Protein AF-A0AAD9Z7G9-F1 (afdb_monomer_lite)

Structure (mmCIF, N/CA/C/O backbone):
data_AF-A0AAD9Z7G9-F1
#
_entry.id   AF-A0AAD9Z7G9-F1
#
loop_
_atom_site.group_PDB
_atom_site.id
_atom_site.type_symbol
_atom_site.label_atom_id
_atom_site.label_alt_id
_atom_site.label_comp_id
_atom_site.label_asym_id
_atom_site.label_entity_id
_atom_site.label_seq_id
_atom_site.pdbx_PDB_ins_code
_atom_site.Cartn_x
_atom_site.Cartn_y
_atom_site.Cartn_z
_atom_site.occupancy
_atom_site.B_iso_or_equiv
_atom_site.auth_seq_id
_atom_site.auth_comp_id
_atom_site.auth_asym_id
_atom_site.auth_atom_id
_atom_site.pdbx_PDB_model_num
ATOM 1 N N . MET A 1 1 ? 14.988 -0.019 -1.556 1.00 62.44 1 MET A N 1
ATOM 2 C CA . MET A 1 1 ? 14.504 -1.335 -2.029 1.00 62.44 1 MET A CA 1
ATOM 3 C C . MET A 1 1 ? 13.823 -1.140 -3.368 1.00 62.44 1 MET A C 1
ATOM 5 O O . MET A 1 1 ? 13.114 -0.151 -3.520 1.00 62.44 1 MET A O 1
ATOM 9 N N . ALA A 1 2 ? 14.084 -2.020 -4.334 1.00 80.69 2 ALA A N 1
ATOM 10 C CA . ALA A 1 2 ? 13.429 -1.956 -5.635 1.00 80.69 2 ALA A CA 1
ATOM 11 C C . ALA A 1 2 ? 11.952 -2.343 -5.485 1.00 80.69 2 ALA A C 1
ATOM 13 O O . ALA A 1 2 ? 11.639 -3.381 -4.906 1.00 80.69 2 ALA A O 1
ATOM 14 N N . VAL A 1 3 ? 11.061 -1.491 -5.984 1.00 86.44 3 VAL A N 1
ATOM 15 C CA . VAL A 1 3 ? 9.623 -1.755 -6.006 1.00 86.44 3 VAL A CA 1
ATOM 16 C C . VAL A 1 3 ? 9.326 -2.756 -7.133 1.00 86.44 3 VAL A C 1
ATOM 18 O O . VAL A 1 3 ? 9.746 -2.504 -8.265 1.00 86.44 3 VAL A O 1
ATOM 21 N N . PRO A 1 4 ? 8.613 -3.868 -6.870 1.00 89.81 4 PRO A N 1
ATOM 22 C CA . PRO A 1 4 ? 8.284 -4.847 -7.902 1.00 89.81 4 PRO A CA 1
ATOM 23 C C . PRO A 1 4 ? 7.423 -4.245 -9.012 1.00 89.81 4 PRO A C 1
ATOM 25 O O . PRO A 1 4 ? 6.505 -3.461 -8.747 1.00 89.81 4 PRO A O 1
ATOM 28 N N . LYS A 1 5 ? 7.700 -4.648 -10.254 1.00 92.19 5 LYS A N 1
ATOM 29 C CA . LYS A 1 5 ? 6.891 -4.256 -11.415 1.00 92.19 5 LYS A CA 1
ATOM 30 C C . LYS A 1 5 ? 5.587 -5.047 -11.447 1.00 92.19 5 LYS A C 1
ATOM 32 O O . LYS A 1 5 ? 5.539 -6.193 -10.994 1.00 92.19 5 LYS A O 1
ATOM 37 N N . MET A 1 6 ? 4.544 -4.483 -12.057 1.00 91.44 6 MET A N 1
ATOM 38 C CA . MET A 1 6 ? 3.255 -5.174 -12.221 1.00 91.44 6 MET A CA 1
ATOM 39 C C . MET A 1 6 ? 3.422 -6.512 -12.956 1.00 91.44 6 MET A C 1
ATOM 41 O O . MET A 1 6 ? 2.780 -7.505 -12.622 1.00 91.44 6 MET A O 1
ATOM 45 N N . SER A 1 7 ? 4.330 -6.557 -13.935 1.00 91.25 7 SER A N 1
ATOM 46 C CA . SER A 1 7 ? 4.598 -7.744 -14.750 1.00 91.25 7 SER A CA 1
ATOM 47 C C . SER A 1 7 ? 5.093 -8.949 -13.948 1.00 91.25 7 SER A C 1
ATOM 49 O O . SER A 1 7 ? 4.894 -10.068 -14.411 1.00 91.25 7 SER A O 1
ATOM 51 N N . GLN A 1 8 ? 5.648 -8.746 -12.752 1.00 89.38 8 GLN A N 1
ATOM 52 C CA . GLN A 1 8 ? 6.152 -9.804 -11.870 1.00 89.38 8 GLN A CA 1
ATOM 53 C C . GLN A 1 8 ? 5.090 -10.337 -10.897 1.00 89.38 8 GLN A C 1
ATOM 55 O O . GLN A 1 8 ? 5.308 -11.354 -10.247 1.00 89.38 8 GLN A O 1
ATOM 60 N N . LEU A 1 9 ? 3.944 -9.661 -10.777 1.00 91.56 9 LEU A N 1
ATOM 61 C CA . LEU A 1 9 ? 2.898 -10.014 -9.822 1.00 91.56 9 LEU A CA 1
ATOM 62 C C . LEU A 1 9 ? 1.773 -10.767 -10.521 1.00 91.56 9 LEU A C 1
ATOM 64 O O . LEU A 1 9 ? 1.224 -10.305 -11.523 1.00 91.56 9 LEU A O 1
ATOM 68 N N . ARG A 1 10 ? 1.410 -11.927 -9.981 1.00 92.69 10 ARG A N 1
ATOM 69 C CA . ARG A 1 10 ? 0.259 -12.725 -10.414 1.00 92.69 10 ARG A CA 1
ATOM 70 C C . ARG A 1 10 ? -0.506 -13.209 -9.178 1.00 92.69 10 ARG A C 1
ATOM 72 O O . ARG A 1 10 ? 0.115 -13.368 -8.124 1.00 92.69 10 ARG A O 1
ATOM 79 N N . PRO A 1 11 ? -1.827 -13.432 -9.275 1.00 94.50 11 PRO A N 1
ATOM 80 C CA . PRO A 1 11 ? -2.561 -14.147 -8.234 1.00 94.50 11 PRO A CA 1
ATOM 81 C C . PRO A 1 11 ? -1.872 -15.479 -7.896 1.00 94.50 11 PRO A C 1
ATOM 83 O O . PRO A 1 11 ? -1.368 -16.154 -8.790 1.00 94.50 11 PRO A O 1
ATOM 86 N N . GLY A 1 12 ? -1.799 -15.822 -6.611 1.00 93.06 12 GLY A N 1
ATOM 87 C CA . GLY A 1 12 ? -1.088 -16.994 -6.084 1.00 93.06 12 GLY A CA 1
ATOM 88 C C . GLY A 1 12 ? 0.379 -16.752 -5.706 1.00 93.06 12 GLY A C 1
ATOM 89 O O . GLY A 1 12 ? 0.940 -17.527 -4.937 1.00 93.06 12 GLY A O 1
ATOM 90 N N . VAL A 1 13 ? 1.003 -15.660 -6.165 1.00 92.56 13 VAL A N 1
ATOM 91 C CA . VAL A 1 13 ? 2.396 -15.334 -5.812 1.00 92.56 13 VAL A CA 1
ATOM 92 C C . VAL A 1 13 ? 2.484 -14.830 -4.371 1.00 92.56 13 VAL A C 1
ATOM 94 O O . VAL A 1 13 ? 1.679 -13.996 -3.943 1.00 92.56 13 VAL A O 1
ATOM 97 N N . GLY A 1 14 ? 3.481 -15.319 -3.633 1.00 94.25 14 GLY A N 1
ATOM 98 C CA . GLY A 1 14 ? 3.806 -14.842 -2.294 1.00 94.25 14 GLY A CA 1
ATOM 99 C C . GLY A 1 14 ? 4.528 -13.490 -2.320 1.00 94.25 14 GLY A C 1
ATOM 100 O O . GLY A 1 14 ? 5.463 -13.266 -3.094 1.00 94.25 14 GLY A O 1
ATOM 101 N N . VAL A 1 15 ? 4.087 -12.561 -1.474 1.00 95.25 15 VAL A N 1
ATOM 102 C CA . VAL A 1 15 ? 4.615 -11.194 -1.402 1.00 95.25 15 VAL A CA 1
ATOM 103 C C . VAL A 1 15 ? 4.685 -10.676 0.025 1.00 95.25 15 VAL A C 1
ATOM 105 O O . VAL A 1 15 ? 3.930 -11.100 0.896 1.00 95.25 15 VAL A O 1
ATOM 108 N N . ASN A 1 16 ? 5.549 -9.686 0.231 1.00 95.12 16 ASN A N 1
ATOM 109 C CA . ASN A 1 16 ? 5.586 -8.854 1.425 1.00 95.12 16 ASN A CA 1
ATOM 110 C C . ASN A 1 16 ? 5.005 -7.476 1.101 1.00 95.12 16 ASN A C 1
ATOM 112 O O . ASN A 1 16 ? 5.457 -6.798 0.169 1.00 95.12 16 ASN A O 1
ATOM 116 N N . MET A 1 17 ? 4.016 -7.038 1.878 1.00 94.31 17 MET A N 1
ATOM 117 C CA . MET A 1 17 ? 3.341 -5.757 1.673 1.00 94.31 17 MET A CA 1
ATOM 118 C C . MET A 1 17 ? 3.157 -4.961 2.956 1.00 94.31 17 MET A C 1
ATOM 120 O O . MET A 1 17 ? 3.088 -5.519 4.044 1.00 94.31 17 MET A O 1
ATOM 124 N N . ILE A 1 18 ? 3.013 -3.646 2.811 1.00 95.50 18 ILE A N 1
ATOM 125 C CA . ILE A 1 18 ? 2.631 -2.749 3.905 1.00 95.50 18 ILE A CA 1
ATOM 126 C C . ILE A 1 18 ? 1.127 -2.505 3.843 1.00 95.50 18 ILE A C 1
ATOM 128 O O . ILE A 1 18 ? 0.607 -2.000 2.837 1.00 95.50 18 ILE A O 1
ATOM 132 N N . LEU A 1 19 ? 0.437 -2.821 4.936 1.00 95.75 19 LEU A N 1
ATOM 133 C CA . LEU A 1 19 ? -0.961 -2.457 5.137 1.00 95.75 19 LEU A CA 1
ATOM 134 C C . LEU A 1 19 ? -1.083 -0.971 5.459 1.00 95.75 19 LEU A C 1
ATOM 136 O O . LEU A 1 19 ? -0.147 -0.337 5.943 1.00 95.75 19 LEU A O 1
ATOM 140 N N . LYS A 1 20 ? -2.263 -0.389 5.224 1.00 91.50 20 LYS A N 1
ATOM 141 C CA . LYS A 1 20 ? -2.484 1.032 5.528 1.00 91.50 20 LYS A CA 1
ATOM 142 C C . LYS A 1 20 ? -2.27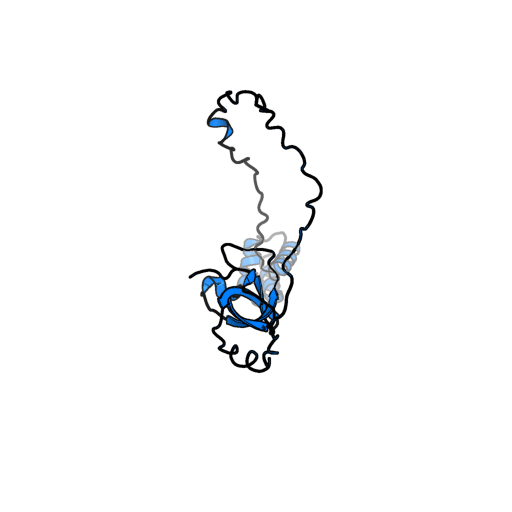6 1.355 7.013 1.00 91.50 20 LYS A C 1
ATOM 144 O O . LYS A 1 20 ? -1.699 2.399 7.306 1.00 91.50 20 LYS A O 1
ATOM 149 N N . ALA A 1 21 ? -2.704 0.463 7.907 1.00 94.06 21 ALA A N 1
ATOM 150 C CA . ALA A 1 21 ? -2.498 0.596 9.350 1.00 94.06 21 ALA A CA 1
ATOM 151 C C . ALA A 1 21 ? -1.004 0.634 9.717 1.00 94.06 21 ALA A C 1
ATOM 153 O O . ALA A 1 21 ? -0.581 1.432 10.550 1.00 94.06 21 ALA A O 1
ATOM 154 N N . ASP A 1 22 ? -0.189 -0.149 9.012 1.00 95.50 22 ASP A N 1
ATOM 155 C CA . ASP A 1 22 ? 1.237 -0.297 9.287 1.00 95.50 22 ASP A CA 1
ATOM 156 C C . ASP A 1 22 ? 2.126 0.710 8.547 1.00 95.50 22 ASP A C 1
ATOM 158 O O . ASP A 1 22 ? 3.342 0.678 8.713 1.00 95.50 22 ASP A O 1
ATOM 162 N N . GLN A 1 23 ? 1.569 1.652 7.773 1.00 91.00 23 GLN A N 1
ATOM 163 C CA . GLN A 1 23 ? 2.360 2.641 7.019 1.00 91.00 23 GLN A CA 1
ATOM 164 C C . GLN A 1 23 ? 3.281 3.493 7.900 1.00 91.00 23 GLN A C 1
ATOM 166 O O . GLN A 1 23 ? 4.360 3.870 7.450 1.00 91.00 23 GLN A O 1
ATOM 171 N N . ARG A 1 24 ? 2.880 3.785 9.145 1.00 95.44 24 ARG A N 1
ATOM 172 C CA . ARG A 1 24 ? 3.715 4.525 10.106 1.00 95.44 24 ARG A CA 1
ATOM 173 C C . ARG A 1 24 ? 4.775 3.641 10.766 1.00 95.44 24 ARG A C 1
ATOM 175 O O . ARG A 1 24 ? 5.852 4.130 11.078 1.00 95.44 24 ARG A O 1
ATOM 182 N N . SER A 1 25 ? 4.467 2.361 10.980 1.00 95.50 25 SER A N 1
ATOM 183 C CA . SER A 1 25 ? 5.378 1.411 11.629 1.00 95.50 25 SER A CA 1
ATOM 184 C C . SER A 1 25 ? 6.341 0.736 10.651 1.00 95.50 25 SER A C 1
ATOM 186 O O . SER A 1 25 ? 7.341 0.178 11.086 1.00 95.50 25 SER A O 1
ATOM 188 N N . GLY A 1 26 ? 6.018 0.714 9.357 1.00 93.56 26 GLY A N 1
ATOM 189 C CA . GLY A 1 26 ? 6.777 0.000 8.332 1.00 93.56 26 GLY A CA 1
ATOM 190 C C . GLY A 1 26 ? 6.673 -1.526 8.405 1.00 93.56 26 GLY A C 1
ATOM 191 O O . GLY A 1 26 ? 7.433 -2.204 7.717 1.00 93.56 26 GLY A O 1
ATOM 192 N N . LYS A 1 27 ? 5.763 -2.085 9.219 1.00 95.38 27 LYS A N 1
ATOM 193 C CA . LYS A 1 27 ? 5.609 -3.540 9.350 1.00 95.38 27 LYS A CA 1
ATOM 194 C C . LYS A 1 27 ? 5.168 -4.150 8.023 1.00 95.38 27 LYS A C 1
ATOM 196 O O . LYS A 1 27 ? 4.243 -3.664 7.370 1.00 95.38 27 LYS A O 1
ATOM 201 N N . LEU A 1 28 ? 5.851 -5.225 7.643 1.00 94.94 28 LEU A N 1
ATOM 202 C CA . LEU A 1 28 ? 5.545 -6.001 6.452 1.00 94.94 28 LEU A CA 1
ATOM 203 C C . LEU A 1 28 ? 4.667 -7.185 6.833 1.00 94.94 28 LEU A C 1
ATOM 205 O O . LEU A 1 28 ? 4.948 -7.898 7.791 1.00 94.94 28 LEU A O 1
ATOM 209 N N . THR A 1 29 ? 3.612 -7.386 6.059 1.00 95.38 29 THR A N 1
ATOM 210 C CA . THR A 1 29 ? 2.750 -8.562 6.121 1.00 95.38 29 THR A CA 1
ATOM 211 C C . THR A 1 29 ? 3.051 -9.440 4.917 1.00 95.38 29 THR A C 1
ATOM 213 O O . THR A 1 29 ? 3.010 -8.967 3.776 1.00 95.38 29 THR A O 1
ATOM 216 N N . THR A 1 30 ? 3.364 -10.706 5.173 1.00 95.56 30 THR A N 1
ATOM 217 C CA . THR A 1 30 ? 3.586 -11.716 4.137 1.00 95.56 30 THR A CA 1
ATOM 218 C C . THR A 1 30 ? 2.273 -12.415 3.802 1.00 95.56 30 THR A C 1
ATOM 220 O O . THR A 1 30 ? 1.474 -12.702 4.691 1.00 95.56 30 THR A O 1
ATOM 223 N N . GLY A 1 31 ? 2.039 -12.712 2.526 1.00 95.06 31 GLY A N 1
ATOM 224 C CA . GLY A 1 31 ? 0.889 -13.509 2.106 1.00 95.06 31 GLY A CA 1
ATOM 225 C C . GLY A 1 31 ? 0.843 -13.742 0.600 1.00 95.06 31 GLY A C 1
ATOM 226 O O . GLY A 1 31 ? 1.666 -13.214 -0.143 1.00 95.06 31 GLY A O 1
ATOM 227 N N . GLN A 1 32 ? -0.140 -14.520 0.147 1.00 96.19 32 GLN A N 1
ATOM 228 C CA . GLN A 1 32 ? -0.380 -14.773 -1.276 1.00 96.19 32 GLN A CA 1
ATOM 229 C C . GLN A 1 32 ? -1.376 -13.778 -1.872 1.00 96.19 32 GLN A C 1
ATOM 231 O O . GLN A 1 32 ? -2.394 -13.456 -1.254 1.00 96.19 32 GLN A O 1
ATOM 236 N N . ILE A 1 33 ? -1.104 -13.313 -3.091 1.00 96.31 33 ILE A N 1
ATOM 237 C CA . ILE A 1 33 ? -1.987 -12.393 -3.817 1.00 96.31 33 ILE A CA 1
ATOM 238 C C . ILE A 1 33 ? -3.275 -13.110 -4.230 1.00 96.31 33 ILE A C 1
ATOM 240 O O . ILE A 1 33 ? -3.233 -14.122 -4.920 1.00 96.31 33 ILE A O 1
ATOM 244 N N . SER A 1 34 ? -4.419 -12.533 -3.877 1.00 97.00 34 SER A N 1
ATOM 245 C CA . SER A 1 34 ? -5.733 -12.904 -4.405 1.00 97.00 34 SER A CA 1
ATOM 246 C C . SER A 1 34 ? -6.080 -12.074 -5.643 1.00 97.00 34 SER A C 1
ATOM 248 O O . SER A 1 34 ? -6.426 -12.623 -6.684 1.00 97.00 34 SER A O 1
ATOM 250 N N . GLU A 1 35 ? -5.920 -10.750 -5.563 1.00 96.12 35 GLU A N 1
ATOM 251 C CA . GLU A 1 35 ? -6.315 -9.832 -6.636 1.00 96.12 35 GLU A CA 1
ATOM 252 C C . GLU A 1 35 ? -5.352 -8.644 -6.740 1.00 96.12 35 GLU A C 1
ATOM 254 O O . GLU A 1 35 ? -4.882 -8.106 -5.733 1.00 96.12 35 GLU A O 1
ATOM 259 N N . ILE A 1 36 ? -5.074 -8.198 -7.967 1.00 96.00 36 ILE A N 1
ATOM 260 C CA . ILE A 1 36 ? -4.260 -7.009 -8.240 1.00 96.00 36 ILE A CA 1
ATOM 261 C C . ILE A 1 36 ? -5.197 -5.819 -8.472 1.00 96.00 36 ILE A C 1
ATOM 263 O O . ILE A 1 36 ? -6.000 -5.826 -9.398 1.00 96.00 36 ILE A O 1
ATOM 267 N N . LEU A 1 37 ? -5.077 -4.778 -7.643 1.00 95.19 37 LEU A N 1
ATOM 268 C CA . LEU A 1 37 ? -5.981 -3.617 -7.640 1.00 95.19 37 LEU A CA 1
ATOM 269 C C . LEU A 1 37 ? -5.387 -2.372 -8.316 1.00 95.19 37 LEU A C 1
ATOM 271 O O . LEU A 1 37 ? -6.058 -1.344 -8.425 1.00 95.19 37 LEU A O 1
ATOM 275 N N . THR A 1 38 ? -4.114 -2.416 -8.706 1.00 94.69 38 THR A N 1
ATOM 276 C CA . THR A 1 38 ? -3.434 -1.339 -9.437 1.00 94.69 38 THR A CA 1
ATOM 277 C C . THR A 1 38 ? -3.329 -1.696 -10.913 1.00 94.69 38 THR A C 1
ATOM 279 O O . THR A 1 38 ? -3.028 -2.834 -11.258 1.00 94.69 38 THR A O 1
ATOM 282 N N . ARG A 1 39 ? -3.527 -0.702 -11.782 1.00 92.50 39 ARG A N 1
ATOM 283 C CA . ARG A 1 39 ? -3.248 -0.804 -13.217 1.00 92.50 39 ARG A CA 1
ATOM 284 C C . ARG A 1 39 ? -1.898 -0.148 -13.520 1.00 92.50 39 ARG A C 1
ATOM 286 O O . ARG A 1 39 ? -1.723 1.023 -13.195 1.00 92.50 39 ARG A O 1
ATOM 293 N N . GLY A 1 40 ? -0.984 -0.886 -14.149 1.00 89.62 40 GLY A N 1
ATOM 294 C CA . GLY A 1 40 ? 0.345 -0.412 -14.555 1.00 89.62 40 GLY A CA 1
ATOM 295 C C . GLY A 1 40 ? 1.393 -0.382 -13.436 1.00 89.62 40 GLY A C 1
ATOM 296 O O . GLY A 1 40 ? 1.142 -0.806 -12.306 1.00 89.62 40 GLY A O 1
ATOM 297 N N . ASP A 1 41 ? 2.583 0.122 -13.770 1.00 87.62 41 ASP A N 1
ATOM 298 C CA . ASP A 1 41 ? 3.680 0.308 -12.818 1.00 87.62 41 ASP A CA 1
ATOM 299 C C . ASP A 1 41 ? 3.460 1.559 -11.961 1.00 87.62 41 ASP A C 1
ATOM 301 O O . ASP A 1 41 ? 2.998 2.597 -12.435 1.00 87.62 41 ASP A O 1
ATOM 305 N N . HIS A 1 42 ? 3.796 1.471 -10.673 1.00 85.88 42 HIS A N 1
ATOM 306 C CA . HIS A 1 42 ? 3.535 2.542 -9.717 1.00 85.88 42 HIS A CA 1
ATOM 307 C C . HIS A 1 42 ? 4.779 2.825 -8.860 1.00 85.88 42 HIS A C 1
ATOM 309 O O . HIS A 1 42 ? 5.330 1.895 -8.268 1.00 85.88 42 HIS A O 1
ATOM 315 N N . PRO A 1 43 ? 5.191 4.098 -8.684 1.00 84.62 43 PRO A N 1
ATOM 316 C CA . PRO A 1 43 ? 6.476 4.453 -8.064 1.00 84.62 43 PRO A CA 1
ATOM 317 C C . PRO A 1 43 ? 6.600 4.009 -6.602 1.00 84.62 43 PRO A C 1
ATOM 319 O O . PRO A 1 43 ? 7.691 3.744 -6.115 1.00 84.62 43 PRO A O 1
ATOM 322 N N . ARG A 1 44 ? 5.470 3.922 -5.890 1.00 82.75 44 ARG A N 1
ATOM 323 C CA . ARG A 1 44 ? 5.402 3.460 -4.489 1.00 82.75 44 ARG A CA 1
ATOM 324 C C . ARG A 1 44 ? 4.885 2.026 -4.320 1.00 82.75 44 ARG A C 1
ATOM 326 O O . ARG A 1 44 ? 4.448 1.673 -3.229 1.00 82.75 44 ARG A O 1
ATOM 333 N N . GLY A 1 45 ? 4.800 1.260 -5.401 1.00 90.06 45 GLY A N 1
ATOM 334 C CA . GLY A 1 45 ? 4.339 -0.125 -5.369 1.00 90.06 45 GLY A CA 1
ATOM 335 C C . GLY A 1 45 ? 2.892 -0.339 -5.766 1.00 90.06 45 GLY A C 1
ATOM 336 O O . GLY A 1 45 ? 2.061 0.576 -5.758 1.00 90.06 45 GLY A O 1
ATOM 337 N N . ILE A 1 46 ? 2.643 -1.592 -6.129 1.00 95.44 46 ILE A N 1
ATOM 338 C CA . ILE A 1 46 ? 1.392 -2.132 -6.652 1.00 95.44 46 ILE A CA 1
ATOM 339 C C . ILE A 1 46 ? 0.462 -2.413 -5.469 1.00 95.44 46 ILE A C 1
ATOM 341 O O . ILE A 1 46 ? 0.871 -3.022 -4.477 1.00 95.44 46 ILE A O 1
ATOM 345 N N . LYS A 1 47 ? -0.790 -1.960 -5.554 1.00 94.94 47 LYS A N 1
ATOM 346 C CA . LYS A 1 47 ? -1.823 -2.282 -4.570 1.00 94.94 47 LYS A CA 1
ATOM 347 C C . LYS A 1 47 ? -2.421 -3.642 -4.904 1.00 94.94 47 LYS A C 1
ATOM 349 O O . LYS A 1 47 ? -2.880 -3.852 -6.027 1.00 94.94 47 LYS A O 1
ATOM 354 N N . VAL A 1 48 ? -2.459 -4.536 -3.927 1.00 96.31 48 VAL A N 1
ATOM 355 C CA . VAL A 1 48 ? -3.016 -5.885 -4.088 1.00 96.31 48 VAL A CA 1
ATOM 356 C C . VAL A 1 48 ? -3.861 -6.258 -2.871 1.00 96.31 48 VAL A C 1
ATOM 358 O O . VAL A 1 48 ? -3.724 -5.659 -1.800 1.00 96.31 48 VAL A O 1
ATOM 361 N N . ARG A 1 49 ? -4.732 -7.247 -3.051 1.00 97.19 49 ARG A N 1
ATOM 362 C CA . ARG A 1 49 ? -5.488 -7.929 -2.002 1.00 97.19 49 ARG A CA 1
ATOM 363 C C . ARG A 1 49 ? -4.865 -9.303 -1.768 1.00 97.19 49 ARG A C 1
ATOM 365 O O . ARG A 1 49 ? -4.603 -10.019 -2.732 1.00 97.19 49 ARG A O 1
ATOM 372 N N . LEU A 1 50 ? -4.631 -9.659 -0.512 1.00 97.12 50 LEU A N 1
ATOM 373 C CA . LEU A 1 50 ? -4.171 -10.982 -0.093 1.00 97.12 50 LEU A CA 1
ATOM 374 C C . LEU A 1 50 ? -5.332 -11.985 -0.013 1.00 97.12 50 LEU A C 1
ATOM 376 O O . LEU A 1 50 ? -6.494 -11.589 0.062 1.00 97.12 50 LEU A O 1
ATOM 380 N N . SER A 1 51 ? -5.022 -13.282 0.028 1.00 96.50 51 SER A N 1
ATOM 381 C CA . SER A 1 51 ? -6.005 -14.360 0.243 1.00 96.50 51 SER A CA 1
ATOM 382 C C . SER A 1 51 ? -6.795 -14.229 1.552 1.00 96.50 51 SER A C 1
ATOM 384 O O . SER A 1 51 ? -7.942 -14.654 1.619 1.00 96.50 51 SER A O 1
ATOM 386 N N . ASN A 1 52 ? -6.228 -13.574 2.568 1.00 95.19 52 ASN A N 1
ATOM 387 C CA . ASN A 1 52 ? -6.901 -13.257 3.832 1.00 95.19 52 ASN A CA 1
ATOM 388 C C . ASN A 1 52 ? -7.807 -12.003 3.763 1.00 95.19 52 ASN A C 1
ATOM 390 O O . ASN A 1 52 ? -8.322 -11.557 4.786 1.00 95.19 52 ASN A O 1
ATOM 394 N N . GLY A 1 53 ? -7.962 -11.391 2.583 1.00 95.88 53 GLY A N 1
ATOM 395 C CA . GLY A 1 53 ? -8.780 -10.195 2.360 1.00 95.88 53 GLY A CA 1
ATOM 396 C C . GLY A 1 53 ? -8.096 -8.861 2.687 1.00 95.88 53 GLY A C 1
ATOM 397 O O . GLY A 1 53 ? -8.646 -7.804 2.366 1.00 95.88 53 GLY A O 1
ATOM 398 N N . GLN A 1 54 ? -6.892 -8.869 3.268 1.00 96.75 54 GLN A N 1
ATOM 399 C CA . GLN A 1 54 ? -6.156 -7.643 3.581 1.00 96.75 54 GLN A CA 1
ATOM 400 C C . GLN A 1 54 ? -5.640 -6.951 2.313 1.00 96.75 54 GLN A C 1
ATOM 402 O O . GLN A 1 54 ? -5.293 -7.598 1.326 1.00 96.75 54 GLN A O 1
ATOM 407 N N . VAL A 1 55 ? -5.573 -5.616 2.340 1.00 96.62 55 VAL A N 1
ATOM 408 C CA . VAL A 1 55 ? -5.166 -4.791 1.192 1.00 96.62 55 VAL A CA 1
ATOM 409 C C . VAL A 1 55 ? -3.967 -3.921 1.558 1.00 96.62 55 VAL A C 1
ATOM 411 O O . VAL A 1 55 ? -4.000 -3.180 2.544 1.00 96.62 55 VAL A O 1
ATOM 414 N N . GLY A 1 56 ? -2.925 -3.957 0.726 1.00 95.88 56 GLY A N 1
ATOM 415 C CA . GLY A 1 56 ? -1.668 -3.254 0.985 1.00 95.88 56 GLY A CA 1
ATOM 416 C C . GLY A 1 56 ? -0.878 -2.900 -0.274 1.00 95.88 56 GLY A C 1
ATOM 417 O O . GLY A 1 56 ? -1.304 -3.175 -1.398 1.00 95.88 56 GLY A O 1
ATOM 418 N N . ARG A 1 57 ? 0.274 -2.244 -0.077 1.00 95.31 57 ARG A N 1
ATOM 419 C CA . ARG A 1 57 ? 1.263 -1.940 -1.129 1.00 95.31 57 ARG A CA 1
ATOM 420 C C . ARG A 1 57 ? 2.388 -2.967 -1.091 1.00 95.31 57 ARG A C 1
ATOM 422 O O . ARG A 1 57 ? 3.031 -3.109 -0.052 1.00 95.31 57 ARG A O 1
ATOM 429 N N . VAL A 1 58 ? 2.639 -3.646 -2.206 1.00 95.00 58 VAL A N 1
ATOM 430 C CA . VAL A 1 58 ? 3.726 -4.629 -2.319 1.00 95.00 58 VAL A CA 1
ATOM 431 C C . VAL A 1 58 ? 5.083 -3.929 -2.247 1.00 95.00 58 VAL A C 1
ATOM 433 O O . VAL A 1 58 ? 5.321 -2.973 -2.985 1.00 95.00 58 VAL A O 1
ATOM 436 N N . GLN A 1 59 ? 5.962 -4.435 -1.379 1.00 93.00 59 GLN A N 1
ATOM 437 C CA . GLN A 1 59 ? 7.336 -3.955 -1.205 1.00 93.00 59 GLN A CA 1
ATOM 438 C C . GLN A 1 59 ? 8.370 -4.937 -1.761 1.00 93.00 59 GLN A C 1
ATOM 440 O O . GLN A 1 59 ? 9.376 -4.503 -2.315 1.00 93.00 59 GLN A O 1
ATOM 445 N N . SER A 1 60 ? 8.136 -6.246 -1.637 1.00 92.69 60 SER A N 1
ATOM 446 C CA . SER A 1 60 ? 9.013 -7.284 -2.193 1.00 92.69 60 SER A CA 1
ATOM 447 C C . SER A 1 60 ? 8.252 -8.584 -2.464 1.00 92.69 60 SER A C 1
ATOM 449 O O . SER A 1 60 ? 7.178 -8.816 -1.909 1.00 92.69 60 SER A O 1
ATOM 451 N N . LEU A 1 61 ? 8.802 -9.430 -3.335 1.00 91.81 61 LEU A N 1
ATOM 452 C CA . LEU A 1 61 ? 8.336 -10.806 -3.531 1.00 91.81 61 LEU A CA 1
ATOM 453 C C . LEU A 1 61 ? 8.879 -11.678 -2.389 1.00 91.81 61 LEU A C 1
ATOM 455 O O . LEU A 1 61 ? 10.026 -11.488 -1.977 1.00 91.81 61 LEU A O 1
ATOM 459 N N . SER A 1 62 ? 8.089 -12.623 -1.872 1.00 89.00 62 SER A N 1
ATOM 460 C CA . SER A 1 62 ? 8.644 -13.662 -1.002 1.00 89.00 62 SER A CA 1
ATOM 461 C C . SER A 1 62 ? 9.332 -14.687 -1.896 1.00 89.00 62 SER A C 1
ATOM 463 O O . SER A 1 62 ? 8.714 -15.205 -2.823 1.00 89.00 62 SER A O 1
ATOM 465 N N . ALA A 1 63 ? 10.615 -14.956 -1.661 1.00 72.50 63 ALA A N 1
ATOM 466 C CA . ALA A 1 63 ? 11.333 -16.011 -2.365 1.00 72.50 63 ALA A CA 1
ATOM 467 C C . ALA A 1 63 ? 10.786 -17.375 -1.912 1.00 72.50 63 ALA A C 1
ATOM 469 O O . ALA A 1 63 ? 11.314 -17.995 -0.996 1.00 72.50 63 ALA A O 1
ATOM 470 N N . SER A 1 64 ? 9.670 -17.795 -2.499 1.00 60.09 64 SER A N 1
ATOM 471 C CA . SER A 1 64 ? 9.122 -19.138 -2.350 1.00 60.09 64 SER A CA 1
ATOM 472 C C . SER A 1 64 ? 9.682 -19.966 -3.500 1.00 60.09 64 SER A C 1
ATOM 474 O O . SER A 1 64 ? 9.372 -19.716 -4.663 1.00 60.09 64 SER A O 1
ATOM 476 N N . SER A 1 65 ? 10.580 -20.884 -3.172 1.00 51.84 65 SER A N 1
ATOM 477 C CA . SER A 1 65 ? 11.444 -21.668 -4.061 1.00 51.84 65 SER A CA 1
ATOM 478 C C . SER A 1 65 ? 10.722 -22.698 -4.948 1.00 51.84 65 SER A C 1
ATOM 480 O O . SER A 1 65 ? 11.351 -23.655 -5.389 1.00 51.84 65 SER A O 1
ATOM 482 N N . ASP A 1 66 ? 9.427 -22.541 -5.226 1.00 55.81 66 ASP A N 1
ATOM 483 C CA . ASP A 1 66 ? 8.580 -23.593 -5.815 1.00 55.81 66 ASP A CA 1
ATOM 484 C C . ASP A 1 66 ? 8.582 -23.571 -7.352 1.00 55.81 66 ASP A C 1
ATOM 486 O O . ASP A 1 66 ? 7.554 -23.687 -8.017 1.00 55.81 66 ASP A O 1
ATOM 490 N N . GLN A 1 67 ? 9.766 -23.390 -7.934 1.00 52.53 67 GLN A N 1
ATOM 491 C CA . GLN A 1 67 ? 10.026 -23.527 -9.370 1.00 52.53 67 GLN A CA 1
ATOM 492 C C . GLN A 1 67 ? 11.172 -24.527 -9.565 1.00 52.53 67 GLN A C 1
ATOM 494 O O . GLN A 1 67 ? 12.242 -24.204 -10.072 1.00 52.53 67 GLN A O 1
ATOM 499 N N . GLN A 1 68 ? 10.952 -25.761 -9.121 1.00 53.97 68 GLN A N 1
ATOM 500 C CA . GLN A 1 68 ? 11.686 -26.944 -9.563 1.00 53.97 68 GLN A CA 1
ATOM 501 C C . GLN A 1 68 ? 10.618 -28.006 -9.869 1.00 53.97 68 GLN A C 1
ATOM 503 O O . GLN A 1 68 ? 9.730 -28.212 -9.049 1.00 53.97 68 GLN A O 1
ATOM 508 N N . ALA A 1 69 ? 10.718 -28.667 -11.026 1.00 56.12 69 ALA A N 1
ATOM 509 C CA . ALA A 1 69 ? 9.911 -29.818 -11.470 1.00 56.12 69 ALA A CA 1
ATOM 510 C C . ALA A 1 69 ? 8.660 -29.591 -12.356 1.00 56.12 69 ALA A C 1
ATOM 512 O O . ALA A 1 69 ? 7.640 -30.211 -12.100 1.00 56.12 69 ALA A O 1
ATOM 513 N N . ILE A 1 70 ? 8.738 -28.846 -13.476 1.00 53.06 70 ILE A N 1
ATOM 514 C CA . ILE A 1 70 ? 7.907 -29.163 -14.677 1.00 53.06 70 ILE A CA 1
ATOM 515 C C . ILE A 1 70 ? 8.688 -28.973 -16.006 1.00 53.06 70 ILE A C 1
ATOM 517 O O . ILE A 1 70 ? 8.125 -28.594 -17.026 1.00 53.06 70 ILE A O 1
ATOM 521 N N . THR A 1 71 ? 9.998 -29.254 -16.039 1.00 53.06 71 THR A N 1
ATOM 522 C CA . THR A 1 71 ? 10.793 -29.223 -17.299 1.00 53.06 71 THR A CA 1
ATOM 523 C C . THR A 1 71 ? 11.404 -30.585 -17.659 1.00 53.06 71 THR A C 1
ATOM 525 O O . THR A 1 71 ? 12.258 -30.664 -18.531 1.00 53.06 71 THR A O 1
ATOM 528 N N . GLN A 1 72 ? 10.986 -31.686 -17.021 1.00 56.56 72 GLN A N 1
ATOM 529 C CA . GLN A 1 72 ? 11.577 -33.017 -17.267 1.00 56.56 72 GLN A CA 1
ATOM 530 C C . GLN A 1 72 ? 10.719 -33.991 -18.092 1.00 56.56 72 GLN A C 1
ATOM 532 O O . GLN A 1 72 ? 11.076 -35.159 -18.193 1.00 56.56 72 GLN A O 1
ATOM 537 N N . ILE A 1 73 ? 9.624 -33.559 -18.729 1.00 55.16 73 ILE A N 1
ATOM 538 C CA . ILE A 1 73 ? 8.818 -34.465 -19.571 1.00 55.16 73 ILE A CA 1
ATOM 539 C C . ILE A 1 73 ? 8.497 -33.819 -20.921 1.00 55.16 73 ILE A C 1
ATOM 541 O O . ILE A 1 73 ? 7.358 -33.471 -21.206 1.00 55.16 73 ILE A O 1
ATOM 545 N N . MET A 1 74 ? 9.519 -33.651 -21.758 1.00 44.66 74 MET A N 1
ATOM 546 C CA . MET A 1 74 ? 9.357 -33.567 -23.212 1.00 44.66 74 MET A CA 1
ATOM 547 C C . MET A 1 74 ? 10.453 -34.439 -23.841 1.00 44.66 74 MET A C 1
ATOM 549 O O . MET A 1 74 ? 11.610 -34.016 -23.861 1.00 44.66 74 MET A O 1
ATOM 553 N N . PRO A 1 75 ? 10.151 -35.670 -24.299 1.00 55.28 75 PRO A N 1
ATOM 554 C CA . PRO A 1 75 ? 11.100 -36.443 -25.083 1.00 55.28 75 PRO A CA 1
ATOM 555 C C . PRO A 1 75 ? 11.237 -35.767 -26.448 1.00 55.28 75 PRO A C 1
ATOM 557 O O . PRO A 1 75 ? 10.273 -35.632 -27.199 1.00 55.28 75 PRO A O 1
ATOM 560 N N . TYR A 1 76 ? 12.446 -35.293 -26.732 1.00 58.66 76 TYR A N 1
ATOM 561 C CA . TYR A 1 76 ? 12.846 -34.758 -28.024 1.00 58.66 76 TYR A CA 1
ATOM 562 C C . TYR A 1 76 ? 12.564 -35.797 -29.117 1.00 58.66 76 TYR A C 1
ATOM 564 O O . TYR A 1 76 ? 13.182 -36.860 -29.158 1.00 58.66 76 TYR A O 1
ATOM 572 N N . VAL A 1 77 ? 11.608 -35.494 -29.993 1.00 54.53 77 VAL A N 1
ATOM 573 C CA . VAL A 1 77 ? 11.444 -36.196 -31.264 1.00 54.53 77 VAL A CA 1
ATOM 574 C C . VAL A 1 77 ? 12.593 -35.771 -32.171 1.00 54.53 77 VAL A C 1
ATOM 576 O O . VAL A 1 77 ? 12.668 -34.626 -32.611 1.00 54.53 77 VAL A O 1
ATOM 579 N N . GLN A 1 78 ? 13.504 -36.714 -32.402 1.00 55.56 78 GLN A N 1
ATOM 580 C CA . GLN A 1 78 ? 14.585 -36.639 -33.374 1.00 55.56 78 GLN A CA 1
ATOM 581 C C . GLN A 1 78 ? 13.974 -36.462 -34.773 1.00 55.56 78 GLN A C 1
ATOM 583 O O . GLN A 1 78 ? 13.538 -37.430 -35.392 1.00 55.56 78 GLN A O 1
ATOM 588 N N . ALA A 1 79 ? 13.908 -35.225 -35.262 1.00 53.22 79 ALA A N 1
ATOM 589 C CA . ALA A 1 79 ? 13.599 -34.964 -36.660 1.00 53.22 79 ALA A CA 1
ATOM 590 C C . ALA A 1 79 ? 14.855 -35.276 -37.483 1.00 53.22 79 ALA A C 1
ATOM 592 O O . ALA A 1 79 ? 15.848 -34.549 -37.433 1.00 53.22 79 ALA A O 1
ATOM 593 N N . SER A 1 80 ? 14.819 -36.408 -38.180 1.00 52.75 80 SER A N 1
ATOM 594 C CA . SER A 1 80 ? 15.754 -36.754 -39.240 1.00 52.75 80 SER A CA 1
ATOM 595 C C . SER A 1 80 ? 15.734 -35.677 -40.322 1.00 52.75 80 SER A C 1
ATOM 597 O O . SER A 1 80 ? 14.672 -35.194 -40.712 1.00 52.75 80 SER A O 1
ATOM 599 N N . SER A 1 81 ? 16.937 -35.329 -40.768 1.00 58.81 81 SER A N 1
ATOM 600 C CA . SER A 1 81 ? 17.236 -34.640 -42.018 1.00 58.81 81 SER A CA 1
ATOM 601 C C . SER A 1 81 ? 16.318 -35.103 -43.142 1.00 58.81 81 SER A C 1
ATOM 603 O O . SER A 1 81 ? 16.236 -36.305 -43.365 1.00 58.81 81 SER A O 1
ATOM 605 N N . ASP A 1 82 ? 15.637 -34.167 -43.803 1.00 51.78 82 ASP A N 1
ATOM 606 C CA . ASP A 1 82 ? 15.702 -34.013 -45.258 1.00 51.78 82 ASP A CA 1
ATOM 607 C C . ASP A 1 82 ? 14.865 -32.804 -45.727 1.00 51.78 82 ASP A C 1
ATOM 609 O O . ASP A 1 82 ? 13.664 -32.709 -45.500 1.00 51.78 82 ASP A O 1
ATOM 613 N N . GLU A 1 83 ? 15.588 -31.892 -46.381 1.00 52.81 83 GLU A N 1
ATOM 614 C CA . GLU A 1 83 ? 15.195 -31.045 -47.514 1.00 52.81 83 GLU A CA 1
ATOM 615 C C . GLU A 1 83 ? 14.206 -29.862 -47.385 1.00 52.81 83 GLU A C 1
ATOM 617 O O . GLU A 1 83 ? 13.125 -29.915 -46.808 1.00 52.81 83 GLU A O 1
ATOM 622 N N . ASN A 1 84 ? 14.596 -28.814 -48.128 1.00 43.81 84 ASN A N 1
ATOM 623 C CA . ASN A 1 84 ? 13.798 -27.722 -48.695 1.00 43.81 84 ASN A CA 1
ATOM 624 C C . ASN A 1 84 ? 13.659 -26.419 -47.880 1.00 43.81 84 ASN A C 1
ATOM 626 O O . ASN A 1 84 ? 12.627 -26.109 -47.288 1.00 43.81 84 ASN A O 1
ATOM 630 N N . TYR A 1 85 ? 14.717 -25.599 -47.922 1.00 53.09 85 TYR A N 1
ATOM 631 C CA . TYR A 1 85 ? 14.623 -24.157 -47.693 1.00 53.09 85 TYR A CA 1
ATOM 632 C C . TYR A 1 85 ? 14.534 -23.458 -49.050 1.00 53.09 85 TYR A C 1
ATOM 634 O O . TYR A 1 85 ? 15.557 -23.087 -49.617 1.00 53.09 85 TYR A O 1
ATOM 642 N N . GLU A 1 86 ? 13.323 -23.258 -49.563 1.00 51.19 86 GLU A N 1
ATOM 643 C CA . GLU A 1 86 ? 13.085 -22.243 -50.584 1.00 51.19 86 GLU A CA 1
ATOM 644 C C . GLU A 1 86 ? 11.751 -21.509 -50.383 1.00 51.19 86 GLU A C 1
ATOM 646 O O . GLU A 1 86 ? 10.687 -22.097 -50.220 1.00 51.19 86 GLU A O 1
ATOM 651 N N . GLN A 1 87 ? 11.886 -20.184 -50.490 1.00 48.75 87 GLN A N 1
ATOM 652 C CA . GLN A 1 87 ? 10.933 -19.189 -50.991 1.00 48.75 87 GLN A CA 1
ATOM 653 C C . GLN A 1 87 ? 9.863 -18.580 -50.054 1.00 48.75 87 GLN A C 1
ATOM 655 O O . GLN A 1 87 ? 8.748 -19.054 -49.889 1.00 48.75 87 GLN A O 1
ATOM 660 N N . SER A 1 88 ? 10.231 -17.375 -49.587 1.00 49.12 88 SER A N 1
ATOM 661 C CA . SER A 1 88 ? 9.503 -16.096 -49.729 1.00 49.12 88 SER A CA 1
ATOM 662 C C . SER A 1 88 ? 8.108 -15.918 -49.109 1.00 49.12 88 SER A C 1
ATOM 664 O O . SER A 1 88 ? 7.111 -16.338 -49.688 1.00 49.12 88 SER A O 1
ATOM 666 N N . PRO A 1 89 ? 7.982 -15.048 -48.086 1.00 54.22 89 PRO A N 1
ATOM 667 C CA . PRO A 1 89 ? 6.751 -14.313 -47.822 1.00 54.22 89 PRO A CA 1
ATOM 668 C C . PRO A 1 89 ? 6.793 -12.926 -48.487 1.00 54.22 89 PRO A C 1
ATOM 670 O O . PRO A 1 89 ? 7.547 -12.026 -48.099 1.00 54.22 89 PRO A O 1
ATOM 673 N N . SER A 1 90 ? 5.927 -12.744 -49.482 1.00 49.38 90 SER A N 1
ATOM 674 C CA . SER A 1 90 ? 5.504 -11.448 -50.014 1.00 49.38 90 SER A CA 1
ATOM 675 C C . SER A 1 90 ? 5.046 -10.521 -48.880 1.00 49.38 90 SER A C 1
ATOM 677 O O . SER A 1 90 ? 4.015 -10.771 -48.256 1.00 49.38 90 SER A O 1
ATOM 679 N N . HIS A 1 91 ? 5.788 -9.445 -48.612 1.00 52.94 91 HIS A N 1
ATOM 680 C CA . HIS A 1 91 ? 5.350 -8.398 -47.688 1.00 52.94 91 HIS A CA 1
ATOM 681 C C . HIS A 1 91 ? 4.272 -7.538 -48.368 1.00 52.94 91 HIS A C 1
ATOM 683 O O . HIS A 1 91 ? 4.551 -6.939 -49.412 1.00 52.94 91 HIS A O 1
ATOM 689 N N . PRO A 1 92 ? 3.053 -7.431 -47.814 1.00 50.16 92 PRO A N 1
ATOM 690 C CA . PRO A 1 92 ? 2.045 -6.541 -48.356 1.00 50.16 92 PRO A CA 1
ATOM 691 C C . PRO A 1 92 ? 2.317 -5.102 -47.896 1.00 50.16 92 PRO A C 1
ATOM 693 O O . PRO A 1 92 ? 2.534 -4.838 -46.717 1.00 50.16 92 PRO A O 1
ATOM 696 N N . GLY A 1 93 ? 2.241 -4.155 -48.834 1.00 42.59 93 GLY A N 1
ATOM 697 C CA . GLY A 1 93 ? 1.916 -2.760 -48.525 1.00 42.59 93 GLY A CA 1
ATOM 698 C C . GLY A 1 93 ? 3.059 -1.883 -48.016 1.00 42.59 93 GLY A C 1
ATOM 699 O O . GLY A 1 93 ? 2.968 -1.308 -46.933 1.00 42.59 93 GLY A O 1
ATOM 700 N N . GLY A 1 94 ? 4.085 -1.672 -48.842 1.00 42.56 94 GLY A N 1
ATOM 701 C CA . GLY A 1 94 ? 4.976 -0.524 -48.689 1.00 42.56 94 GLY A CA 1
ATOM 702 C C . GLY A 1 94 ? 4.198 0.783 -48.863 1.00 42.56 94 GLY A C 1
ATOM 703 O O . GLY A 1 94 ? 4.004 1.259 -49.981 1.00 42.56 94 GLY A O 1
ATOM 704 N N . ARG A 1 95 ? 3.745 1.387 -47.760 1.00 55.25 95 ARG A N 1
ATOM 705 C CA . ARG A 1 95 ? 3.404 2.811 -47.747 1.00 55.25 95 ARG A CA 1
ATOM 706 C C . ARG A 1 95 ? 4.702 3.569 -47.996 1.00 55.25 95 ARG A C 1
ATOM 708 O O . ARG A 1 95 ? 5.598 3.541 -47.158 1.00 55.25 95 ARG A O 1
ATOM 715 N N . LYS A 1 96 ? 4.816 4.208 -49.163 1.00 50.03 96 LYS A N 1
ATOM 716 C CA . LYS A 1 96 ? 5.893 5.157 -49.444 1.00 50.03 96 LYS A CA 1
ATOM 717 C C . LYS A 1 96 ? 5.844 6.244 -48.372 1.00 50.03 96 LYS A C 1
ATOM 719 O O . LYS A 1 96 ? 4.944 7.075 -48.383 1.00 50.03 96 LYS A O 1
ATOM 724 N N . PHE A 1 97 ? 6.777 6.197 -47.428 1.00 45.16 97 PHE A N 1
ATOM 725 C CA . PHE A 1 97 ? 7.052 7.306 -46.529 1.00 45.16 97 PHE A CA 1
ATOM 726 C C . PHE A 1 97 ? 7.760 8.364 -47.375 1.00 45.16 97 PHE A C 1
ATOM 728 O O . PHE A 1 97 ? 8.978 8.344 -47.537 1.00 45.16 97 PHE A O 1
ATOM 735 N N . THR A 1 98 ? 6.980 9.217 -48.036 1.00 55.25 98 THR A N 1
ATOM 736 C CA . THR A 1 98 ? 7.493 10.478 -48.560 1.00 55.25 98 THR A CA 1
ATOM 737 C C . THR A 1 98 ? 8.003 11.262 -47.364 1.00 55.25 98 THR A C 1
ATOM 739 O O . THR A 1 98 ? 7.213 11.668 -46.5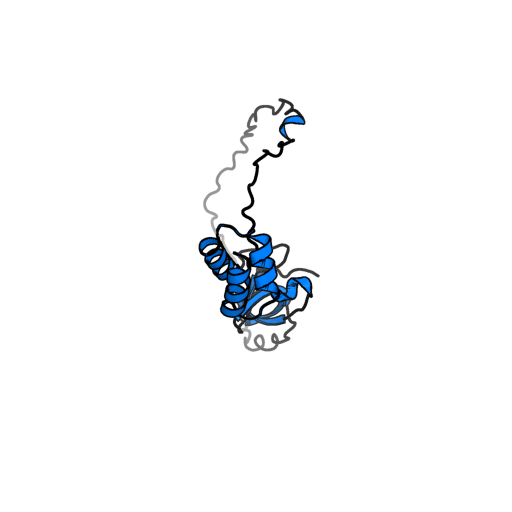13 1.00 55.25 98 THR A O 1
ATOM 742 N N . LEU A 1 99 ? 9.321 11.449 -47.299 1.00 58.66 99 LEU A N 1
ATOM 743 C CA . LEU A 1 99 ? 9.943 12.469 -46.467 1.00 58.66 99 LEU A CA 1
ATOM 744 C C . LEU A 1 99 ? 9.583 13.828 -47.094 1.00 58.66 99 LEU A C 1
ATOM 746 O O . LEU A 1 99 ? 10.389 14.458 -47.768 1.00 58.66 99 LEU A O 1
ATOM 750 N N . GLN A 1 100 ? 8.312 14.210 -46.993 1.00 55.19 100 GLN A N 1
ATOM 751 C CA . GLN A 1 100 ? 7.912 15.591 -47.168 1.00 55.19 100 GLN A CA 1
ATOM 752 C C . GLN A 1 100 ? 8.333 16.249 -45.858 1.00 55.19 100 GLN A C 1
ATOM 754 O O . GLN A 1 100 ? 7.833 15.889 -44.791 1.00 55.19 100 GLN A O 1
ATOM 759 N N . GLU A 1 101 ? 9.345 17.107 -45.920 1.00 53.62 101 GLU A N 1
ATOM 760 C CA . GLU A 1 101 ? 9.717 17.977 -44.812 1.00 53.62 101 GLU A CA 1
ATOM 761 C C . GLU A 1 101 ? 8.550 18.925 -44.538 1.00 53.62 101 GLU A C 1
ATOM 763 O O . GLU A 1 101 ? 8.506 20.062 -45.006 1.00 53.62 101 GLU A O 1
ATOM 768 N N . ASP A 1 102 ? 7.586 18.442 -43.763 1.00 49.56 102 ASP A N 1
ATOM 769 C CA . ASP A 1 102 ? 6.583 19.268 -43.124 1.00 49.56 102 ASP A CA 1
ATOM 770 C C . ASP A 1 102 ? 7.287 19.975 -41.962 1.00 49.56 102 ASP A C 1
ATOM 772 O O . ASP A 1 102 ? 7.097 19.653 -40.786 1.00 49.56 102 ASP A O 1
ATOM 776 N N . TYR A 1 103 ? 8.135 20.955 -42.294 1.00 54.28 103 TYR A N 1
ATOM 777 C CA . TYR A 1 103 ? 8.391 22.067 -41.393 1.00 54.28 103 TYR A CA 1
ATOM 778 C C . TYR A 1 103 ? 7.029 22.704 -41.126 1.00 54.28 103 TYR A C 1
ATOM 780 O O . TYR A 1 103 ? 6.590 23.615 -41.829 1.00 54.28 103 TYR A O 1
ATOM 788 N N . ARG A 1 104 ? 6.327 22.209 -40.104 1.00 56.44 104 ARG A N 1
ATOM 789 C CA . ARG A 1 104 ? 5.322 23.017 -39.438 1.00 56.44 104 ARG A CA 1
ATOM 790 C C . ARG A 1 104 ? 6.042 24.295 -39.038 1.00 56.44 104 ARG A C 1
ATOM 792 O O . ARG A 1 104 ? 6.940 24.277 -38.200 1.00 56.44 104 ARG A O 1
ATOM 799 N N . GLN A 1 105 ? 5.660 25.396 -39.672 1.00 59.34 105 GLN A N 1
ATOM 800 C CA . GLN A 1 105 ? 5.837 26.717 -39.099 1.00 59.34 105 GLN A CA 1
ATOM 801 C C . GLN A 1 105 ? 5.004 26.734 -37.818 1.00 59.34 105 GLN A C 1
ATOM 803 O O . GLN A 1 105 ? 3.842 27.135 -37.821 1.00 59.34 105 GLN A O 1
ATOM 808 N N . ASP A 1 106 ? 5.569 26.217 -36.731 1.00 58.72 106 ASP A N 1
ATOM 809 C CA . ASP A 1 106 ? 5.068 26.545 -35.412 1.00 58.72 106 ASP A CA 1
ATOM 810 C C . ASP A 1 106 ? 5.242 28.064 -35.268 1.00 58.72 106 ASP A C 1
ATOM 812 O O . ASP A 1 106 ? 6.343 28.578 -35.510 1.00 58.72 106 ASP A O 1
ATOM 816 N N . PRO A 1 107 ? 4.180 28.825 -34.950 1.00 57.31 107 PRO A N 1
ATOM 817 C CA . PRO A 1 107 ? 4.343 30.239 -34.682 1.00 57.31 107 PRO A CA 1
ATOM 818 C C . PRO A 1 107 ? 5.315 30.390 -33.509 1.00 57.31 107 PRO A C 1
ATOM 820 O O . PRO A 1 107 ? 5.133 29.811 -32.438 1.00 57.31 107 PRO A O 1
ATOM 823 N N . THR A 1 108 ? 6.372 31.155 -33.758 1.00 59.16 108 THR A N 1
ATOM 824 C CA . THR A 1 108 ? 7.380 31.619 -32.803 1.00 59.16 108 THR A CA 1
ATOM 825 C C . THR A 1 108 ? 6.775 31.910 -31.421 1.00 59.16 108 THR A C 1
ATOM 827 O O . THR A 1 108 ? 5.948 32.821 -31.319 1.00 59.16 108 THR A O 1
ATOM 830 N N . PRO A 1 109 ? 7.172 31.213 -30.339 1.00 62.41 109 PRO A N 1
ATOM 831 C CA . PRO A 1 109 ? 6.643 31.495 -29.013 1.00 62.41 109 PRO A CA 1
ATOM 832 C C . PRO A 1 109 ? 7.487 32.582 -28.346 1.00 62.41 109 PRO A C 1
ATOM 834 O O . PRO A 1 109 ? 8.367 32.278 -27.547 1.00 62.41 109 PRO A O 1
ATOM 837 N N . HIS A 1 110 ? 7.238 33.852 -28.663 1.00 56.09 110 HIS A N 1
ATOM 838 C CA . HIS A 1 110 ? 7.900 34.959 -27.967 1.00 56.09 110 HIS A CA 1
ATOM 839 C C . HIS A 1 110 ? 6.943 36.118 -27.680 1.00 56.09 110 HIS A C 1
ATOM 841 O O . HIS A 1 110 ? 7.100 37.218 -28.193 1.00 56.09 110 HIS A O 1
ATOM 847 N N . GLU A 1 111 ? 6.001 35.885 -26.772 1.00 61.75 111 GLU A N 1
ATOM 848 C CA . GLU A 1 111 ? 5.696 36.896 -25.762 1.00 61.75 111 GLU A CA 1
ATOM 849 C C . GLU A 1 111 ? 6.200 36.338 -24.437 1.00 61.75 111 GLU A C 1
ATOM 851 O O . GLU A 1 111 ? 5.805 35.255 -24.006 1.00 61.75 111 GLU A O 1
ATOM 856 N N . SER A 1 112 ? 7.157 37.029 -23.824 1.00 59.75 112 SER A N 1
ATOM 857 C CA . SER A 1 112 ? 7.652 36.686 -22.499 1.00 59.75 112 SER A CA 1
ATOM 858 C C . SER A 1 112 ? 6.505 36.834 -21.504 1.00 59.75 112 SER A C 1
ATOM 860 O O . SER A 1 112 ? 6.231 37.942 -21.044 1.00 59.75 112 SER A O 1
ATOM 862 N N . THR A 1 113 ? 5.837 35.726 -21.179 1.00 61.97 113 THR A N 1
ATOM 863 C CA . THR A 1 113 ? 4.930 35.646 -20.032 1.00 61.97 113 THR A CA 1
ATOM 864 C C . THR A 1 113 ? 5.670 36.193 -18.821 1.00 61.97 113 THR A C 1
ATOM 866 O O . THR A 1 113 ? 6.746 35.701 -18.465 1.00 61.97 113 THR A O 1
ATOM 869 N N . SER A 1 114 ? 5.127 37.260 -18.244 1.00 74.06 114 SER A N 1
ATOM 870 C CA . SER A 1 114 ? 5.711 37.929 -17.092 1.00 74.06 114 SER A CA 1
ATOM 871 C C . SER A 1 114 ? 5.840 36.934 -15.942 1.00 74.06 114 SER A C 1
ATOM 873 O O . SER A 1 114 ? 4.961 36.102 -15.719 1.00 74.06 114 SER A O 1
ATOM 875 N N . LEU A 1 115 ? 6.916 37.043 -15.159 1.00 70.50 115 LEU A N 1
ATOM 876 C CA . LEU A 1 115 ? 7.142 36.230 -13.955 1.00 70.50 115 LEU A CA 1
ATOM 877 C C . LEU A 1 115 ? 5.946 36.307 -12.976 1.00 70.50 115 LEU A C 1
ATOM 879 O O . LEU A 1 115 ? 5.723 35.392 -12.186 1.00 70.50 115 LEU A O 1
ATOM 883 N N . ALA A 1 116 ? 5.148 37.376 -13.073 1.00 69.31 116 ALA A N 1
ATOM 884 C CA . ALA A 1 116 ? 3.923 37.584 -12.311 1.00 69.31 116 ALA A CA 1
ATOM 885 C C . ALA A 1 116 ? 2.796 36.584 -12.640 1.00 69.31 116 ALA A C 1
ATOM 887 O O . ALA A 1 116 ? 2.060 36.209 -11.729 1.00 69.31 116 ALA A O 1
ATOM 888 N N . ASP A 1 117 ? 2.683 36.093 -13.879 1.00 74.94 117 ASP A N 1
ATOM 889 C CA . ASP A 1 117 ? 1.597 35.179 -14.281 1.00 74.94 117 ASP A CA 1
ATOM 890 C C . ASP A 1 117 ? 1.749 33.781 -13.663 1.00 74.94 117 ASP A C 1
ATOM 892 O O . ASP A 1 117 ? 0.774 33.054 -13.465 1.00 74.94 117 ASP A O 1
ATOM 896 N N . TYR A 1 118 ? 2.978 33.413 -13.292 1.00 73.56 118 TYR A N 1
ATOM 897 C CA . TYR A 1 118 ? 3.264 32.157 -12.598 1.00 73.56 118 TYR A CA 1
ATOM 898 C C . TYR A 1 118 ? 2.970 32.215 -11.094 1.00 73.56 118 TYR A C 1
ATOM 900 O O . TYR A 1 118 ? 2.834 31.174 -10.442 1.00 73.56 118 TYR A O 1
ATOM 908 N N . ILE A 1 119 ? 2.839 33.415 -10.519 1.00 78.19 119 ILE A N 1
ATOM 909 C CA . ILE A 1 119 ? 2.482 33.585 -9.113 1.00 78.19 119 ILE A CA 1
ATOM 910 C C . ILE A 1 119 ? 0.959 33.580 -9.016 1.00 78.19 119 ILE A C 1
ATOM 912 O O . ILE A 1 119 ? 0.295 34.613 -8.979 1.00 78.19 119 ILE A O 1
ATOM 916 N N . ARG A 1 120 ? 0.382 32.378 -8.934 1.00 71.31 120 ARG A N 1
ATOM 917 C CA . ARG A 1 120 ? -1.028 32.214 -8.576 1.00 71.31 120 ARG A CA 1
ATOM 918 C C . ARG A 1 120 ? -1.225 32.719 -7.147 1.00 71.31 120 A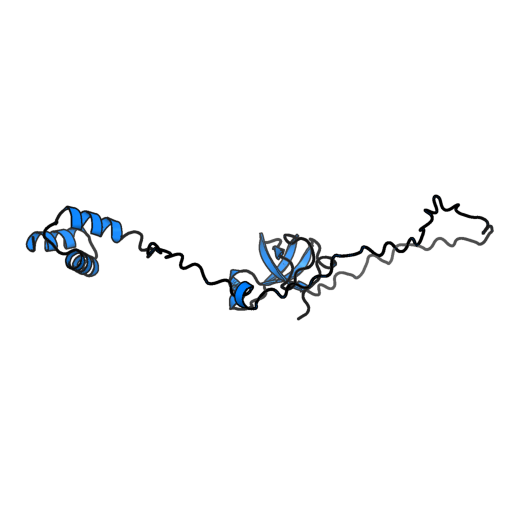RG A C 1
ATOM 920 O O . ARG A 1 120 ? -0.969 31.986 -6.192 1.00 71.31 120 ARG A O 1
ATOM 927 N N . ALA A 1 121 ? -1.673 33.965 -6.999 1.00 66.31 121 ALA A N 1
ATOM 928 C CA . ALA A 1 121 ? -2.056 34.502 -5.701 1.00 66.31 121 ALA A CA 1
ATOM 929 C C . ALA A 1 121 ? -3.071 33.538 -5.059 1.00 66.31 121 ALA A C 1
ATOM 931 O O . ALA A 1 121 ? -4.042 33.147 -5.723 1.00 66.31 121 ALA A O 1
ATOM 932 N N . PRO A 1 122 ? -2.866 33.094 -3.806 1.00 59.84 122 PRO A N 1
ATOM 933 C CA . PRO A 1 122 ? -3.860 32.280 -3.134 1.00 59.84 122 PRO A CA 1
ATOM 934 C C . PRO A 1 122 ? -5.120 33.133 -3.017 1.00 59.84 122 PRO A C 1
ATOM 936 O O . PRO A 1 122 ? -5.143 34.119 -2.283 1.00 59.84 122 PRO A O 1
ATOM 939 N N . SER A 1 123 ? -6.168 32.773 -3.764 1.00 60.75 123 SER A N 1
ATOM 940 C CA . SER A 1 123 ? -7.485 33.366 -3.571 1.00 60.75 123 SER A CA 1
ATOM 941 C C . SER A 1 123 ? -7.799 33.247 -2.085 1.00 60.75 123 SER A C 1
ATOM 943 O O . SER A 1 123 ? -7.799 32.130 -1.554 1.00 60.75 123 SER A O 1
ATOM 945 N N . SER A 1 124 ? -8.035 34.371 -1.417 1.00 59.09 124 SER A N 1
ATOM 946 C CA . SER A 1 124 ? -8.479 34.447 -0.031 1.00 59.09 124 SER A CA 1
ATOM 947 C C . SER A 1 124 ? -9.914 33.927 0.068 1.00 59.09 124 SER A C 1
ATOM 949 O O . SER A 1 124 ? -10.856 34.628 0.422 1.00 59.09 124 SER A O 1
ATOM 951 N N . SER A 1 125 ? -10.095 32.645 -0.243 1.00 59.41 125 SER A N 1
ATOM 952 C CA . SER A 1 125 ? -11.272 31.901 0.152 1.00 59.41 125 SER A CA 1
ATOM 953 C C . SER A 1 125 ? -11.221 31.844 1.667 1.00 59.41 125 SER A C 1
ATOM 955 O O . SER A 1 125 ? -10.507 31.030 2.252 1.00 59.41 125 SER A O 1
ATOM 957 N N . LYS A 1 126 ? -11.942 32.771 2.297 1.00 60.78 126 LYS A N 1
ATOM 958 C CA . LYS A 1 126 ? -12.291 32.759 3.711 1.00 60.78 126 LYS A CA 1
ATOM 959 C C . LYS A 1 126 ? -13.029 31.443 3.973 1.00 60.78 126 LYS A C 1
ATOM 961 O O . LYS A 1 126 ? -14.252 31.371 3.900 1.00 60.78 126 LYS A O 1
ATOM 966 N N . ARG A 1 127 ? -12.280 30.363 4.200 1.00 56.81 127 ARG A N 1
ATOM 967 C CA . ARG A 1 127 ? -12.833 29.070 4.592 1.00 56.81 127 ARG A CA 1
ATOM 968 C C . ARG A 1 127 ? -13.323 29.246 6.023 1.00 56.81 127 ARG A C 1
ATOM 970 O O . ARG A 1 127 ? -12.544 29.173 6.967 1.00 56.81 127 ARG A O 1
ATOM 977 N N . LYS A 1 128 ? -14.618 29.531 6.181 1.00 59.19 128 LYS A N 1
ATOM 978 C CA . LYS A 1 128 ? -15.329 29.235 7.427 1.00 59.19 128 LYS A CA 1
ATOM 979 C C . LYS A 1 128 ? -15.226 27.725 7.616 1.00 59.19 128 LYS A C 1
ATOM 981 O O . LYS A 1 128 ? -15.902 26.969 6.926 1.00 59.19 128 LYS A O 1
ATOM 986 N N . HIS A 1 129 ? -14.326 27.290 8.485 1.00 47.69 129 HIS A N 1
ATOM 987 C CA . HIS A 1 129 ? -14.360 25.929 8.989 1.00 47.69 129 HIS A CA 1
ATOM 988 C C . HIS A 1 129 ? -15.516 25.860 9.992 1.00 47.69 129 HIS A C 1
ATOM 990 O O . HIS A 1 129 ? -15.482 26.611 10.967 1.00 47.69 129 HIS A O 1
ATOM 996 N N . PRO A 1 130 ? -16.545 25.020 9.787 1.00 49.25 130 PRO A N 1
ATOM 997 C CA . PRO A 1 130 ? -17.356 24.594 10.912 1.00 49.25 130 PRO A CA 1
ATOM 998 C C . PRO A 1 130 ? -16.439 23.780 11.831 1.00 49.25 130 PRO A C 1
ATOM 1000 O O . PRO A 1 130 ? -15.795 22.823 11.396 1.00 49.25 130 PRO A O 1
ATOM 1003 N N . SER A 1 131 ? -16.314 24.210 13.081 1.00 46.25 131 SER A N 1
ATOM 1004 C CA . SER A 1 131 ? -15.617 23.484 14.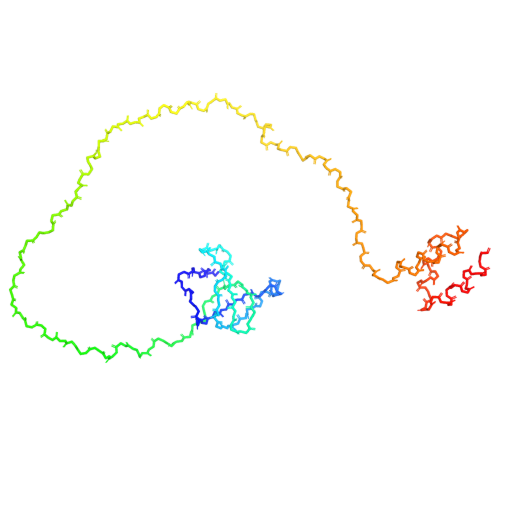136 1.00 46.25 131 SER A CA 1
ATOM 1005 C C . SER A 1 131 ? -16.344 22.167 14.399 1.00 46.25 131 SER A C 1
ATOM 1007 O O . SER A 1 131 ? -17.309 22.118 15.152 1.00 46.25 131 SER A O 1
ATOM 1009 N N . SER A 1 132 ? -15.906 21.088 13.755 1.00 47.19 132 SER A N 1
ATOM 1010 C CA . SER A 1 132 ? -16.358 19.736 14.070 1.00 47.19 132 SER A CA 1
ATOM 1011 C C . SER A 1 132 ? -15.504 19.163 15.205 1.00 47.19 132 SER A C 1
ATOM 1013 O O . SER A 1 132 ? -14.627 18.327 14.973 1.00 47.19 132 SER A O 1
ATOM 1015 N N . SER A 1 133 ? -15.725 19.634 16.433 1.00 50.66 133 SER A N 1
ATOM 1016 C CA . SER A 1 133 ? -15.344 18.894 17.638 1.00 50.66 133 SER A CA 1
ATOM 1017 C C . SER A 1 133 ? -16.426 17.853 17.904 1.00 50.66 133 SER A C 1
ATOM 1019 O O . SER A 1 133 ? -17.506 18.152 18.392 1.00 50.66 133 SER A O 1
ATOM 1021 N N . SER A 1 134 ? -16.145 16.618 17.506 1.00 46.03 134 SER A N 1
ATOM 1022 C CA . SER A 1 134 ? -16.974 15.451 17.787 1.00 46.03 134 SER A CA 1
ATOM 1023 C C . SER A 1 134 ? -16.870 15.075 19.275 1.00 46.03 134 SER A C 1
ATOM 1025 O O . SER A 1 134 ? -15.951 14.349 19.655 1.00 46.03 134 SER A O 1
ATOM 1027 N N . THR A 1 135 ? -17.836 15.501 20.092 1.00 48.75 135 THR A N 1
ATOM 1028 C CA . THR A 1 135 ? -18.208 14.865 21.372 1.00 48.75 135 THR A CA 1
ATOM 1029 C C . THR A 1 135 ? -19.706 14.547 21.346 1.00 48.75 135 THR A C 1
ATOM 1031 O O . THR A 1 135 ? -20.518 15.386 21.715 1.00 48.75 135 THR A O 1
ATOM 1034 N N . PRO A 1 136 ? -20.130 13.349 20.909 1.00 52.19 136 PRO A N 1
ATOM 1035 C CA . PRO A 1 136 ? -21.488 13.163 20.396 1.00 52.19 136 PRO A CA 1
ATOM 1036 C C . PRO A 1 136 ? -22.568 12.931 21.469 1.00 52.19 136 PRO A C 1
ATOM 1038 O O . PRO A 1 136 ? -23.642 12.447 21.135 1.00 52.19 136 PRO A O 1
ATOM 1041 N N . VAL A 1 137 ? -22.325 13.247 22.746 1.00 51.66 137 VAL A N 1
ATOM 1042 C CA . VAL A 1 137 ? -23.313 12.976 23.817 1.00 51.66 137 VAL A CA 1
ATOM 1043 C C . VAL A 1 137 ? -23.532 14.165 24.755 1.00 51.66 137 VAL A C 1
ATOM 1045 O O . VAL A 1 137 ? -24.668 14.427 25.138 1.00 51.66 137 VAL A O 1
ATOM 1048 N N . LYS A 1 138 ? -22.481 14.938 25.063 1.00 54.81 138 LYS A N 1
ATOM 1049 C CA . LYS A 1 138 ? -22.563 16.077 25.998 1.00 54.81 138 LYS A CA 1
ATOM 1050 C C . LYS A 1 138 ? -23.278 17.296 25.406 1.00 54.81 138 LYS A C 1
ATOM 1052 O O . LYS A 1 138 ? -23.991 17.992 26.123 1.00 54.81 138 LYS A O 1
ATOM 1057 N N . ASP A 1 139 ? -23.176 17.488 24.091 1.00 64.50 139 ASP A N 1
ATOM 1058 C CA . ASP A 1 139 ? -23.763 18.654 23.419 1.00 64.50 139 ASP A CA 1
ATOM 1059 C C . ASP A 1 139 ? -25.301 18.632 23.445 1.00 64.50 139 ASP A C 1
ATOM 1061 O O . ASP A 1 139 ? -25.939 19.677 23.547 1.00 64.50 139 ASP A O 1
ATOM 1065 N N . THR A 1 140 ? -25.925 17.445 23.407 1.00 77.44 140 THR A N 1
ATOM 1066 C CA . THR A 1 140 ? -27.399 17.352 23.426 1.00 77.44 140 THR A CA 1
ATOM 1067 C C . THR A 1 140 ? -27.953 17.617 24.825 1.00 77.44 140 THR A C 1
ATOM 1069 O O . THR A 1 140 ? -28.944 18.330 24.968 1.00 77.44 140 THR A O 1
ATOM 1072 N N . THR A 1 141 ? -27.309 17.087 25.870 1.00 82.56 141 THR A N 1
ATOM 1073 C CA . THR A 1 141 ? -27.721 17.318 27.265 1.00 82.56 141 THR A CA 1
ATOM 1074 C C . THR A 1 141 ? -27.525 18.774 27.674 1.00 82.56 141 THR A C 1
ATOM 1076 O O . THR A 1 141 ? -28.406 19.348 28.311 1.00 82.56 141 THR A O 1
ATOM 1079 N N . GLN A 1 142 ? -26.420 19.396 27.247 1.00 82.88 142 GLN A N 1
ATOM 1080 C CA . GLN A 1 142 ? -26.154 20.809 27.504 1.00 82.88 142 GLN A CA 1
ATOM 1081 C C . GLN A 1 142 ? -27.192 21.709 26.818 1.00 82.88 142 GLN A C 1
ATOM 1083 O O . GLN A 1 142 ? -27.792 22.552 27.479 1.00 82.88 142 GLN A O 1
ATOM 1088 N N . ALA A 1 143 ? -27.498 21.471 25.537 1.00 85.50 143 ALA A N 1
ATOM 1089 C CA . ALA A 1 143 ? -28.491 22.260 24.802 1.00 85.50 143 ALA A CA 1
ATOM 1090 C C . ALA A 1 143 ? -29.910 22.161 25.400 1.00 85.50 143 ALA A C 1
ATOM 1092 O O . ALA A 1 143 ? -30.678 23.124 25.371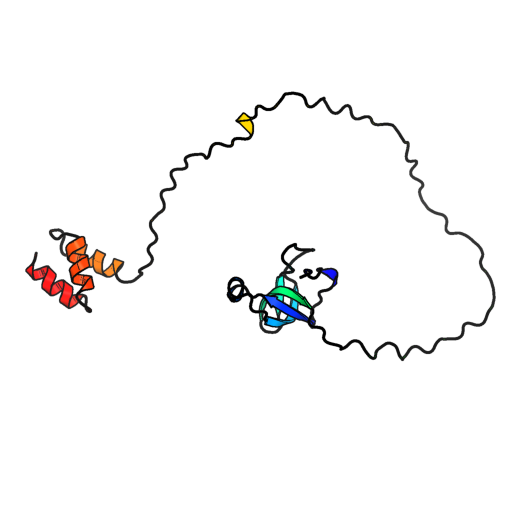 1.00 85.50 143 ALA A O 1
ATOM 1093 N N . ILE A 1 144 ? -30.278 21.000 25.958 1.00 88.00 144 ILE A N 1
ATOM 1094 C CA . ILE A 1 144 ? -31.558 20.830 26.661 1.00 88.00 144 ILE A CA 1
ATOM 1095 C C . ILE A 1 144 ? -31.577 21.657 27.954 1.00 88.00 144 ILE A C 1
ATOM 1097 O O . ILE A 1 144 ? -32.594 22.284 28.251 1.00 88.00 144 ILE A O 1
ATOM 1101 N N . LEU A 1 145 ? -30.483 21.684 28.719 1.00 85.88 145 LEU A N 1
ATOM 1102 C CA . LEU A 1 145 ? -30.389 22.470 29.954 1.00 85.88 145 LEU A CA 1
ATOM 1103 C C . LEU A 1 145 ? -30.397 23.979 29.676 1.00 85.88 145 LEU A C 1
ATOM 1105 O O . LEU A 1 145 ? -31.147 24.6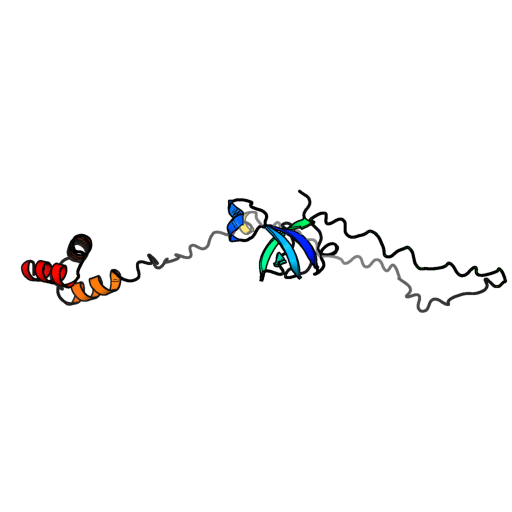96 30.331 1.00 85.88 145 LEU A O 1
ATOM 1109 N N . GLU A 1 146 ? -29.683 24.442 28.650 1.00 87.25 146 GLU A N 1
ATOM 1110 C CA . GLU A 1 146 ? -29.686 25.850 28.213 1.00 87.25 146 GLU A CA 1
ATOM 1111 C C . GLU A 1 146 ? -31.095 26.348 27.855 1.00 87.25 146 GLU A C 1
ATOM 1113 O O . GLU A 1 146 ? -31.464 27.477 28.167 1.00 87.25 146 GLU A O 1
ATOM 1118 N N . LYS A 1 147 ? -31.934 25.494 27.254 1.00 88.50 147 LYS A N 1
ATOM 1119 C CA . LYS A 1 147 ? -33.332 25.842 26.954 1.00 88.50 147 LYS A CA 1
ATOM 1120 C C . LYS A 1 147 ? -34.219 25.917 28.205 1.00 88.50 147 LYS A C 1
ATOM 1122 O O . LYS A 1 147 ? -35.205 26.649 28.197 1.00 88.50 147 LYS A O 1
ATOM 1127 N N . ASN A 1 148 ? -33.919 25.129 29.238 1.00 90.62 148 ASN A N 1
ATOM 1128 C CA . ASN A 1 148 ? -34.691 25.115 30.485 1.00 90.62 148 ASN A CA 1
ATOM 1129 C C . ASN A 1 148 ? -34.289 26.249 31.440 1.00 90.62 148 ASN A C 1
ATOM 1131 O O . ASN A 1 148 ? -35.123 26.663 32.239 1.00 90.62 148 ASN A O 1
ATOM 1135 N N . PHE A 1 149 ? -33.054 26.749 31.341 1.00 89.00 149 PHE A N 1
ATOM 1136 C CA . PHE A 1 149 ? -32.511 27.808 32.194 1.00 89.00 149 PHE A CA 1
ATOM 1137 C C . PHE A 1 149 ? -31.912 28.940 31.338 1.00 89.00 149 PHE A C 1
ATOM 1139 O O . PHE A 1 149 ? -30.690 29.043 31.230 1.00 89.00 149 PHE A O 1
ATOM 1146 N N . PRO A 1 150 ? -32.750 29.781 30.700 1.00 85.88 150 PRO A N 1
ATOM 1147 C CA . PRO A 1 150 ? -32.282 30.845 29.806 1.00 85.88 150 PRO A CA 1
ATOM 1148 C C . PRO A 1 150 ? -31.539 31.978 30.529 1.00 85.88 150 PRO A C 1
ATOM 1150 O O . PRO A 1 150 ? -30.816 32.732 29.882 1.00 85.88 150 PRO A O 1
ATOM 1153 N N . ASP A 1 151 ? -31.714 32.094 31.847 1.00 90.19 151 ASP A N 1
ATOM 1154 C CA . ASP A 1 151 ? -31.110 33.143 32.675 1.00 90.19 151 ASP A CA 1
ATOM 1155 C C . ASP A 1 151 ? -29.702 32.774 33.184 1.00 90.19 151 ASP A C 1
ATOM 1157 O O . ASP A 1 151 ? -29.038 33.593 33.819 1.00 90.19 151 ASP A O 1
ATOM 1161 N N . LEU A 1 152 ? -29.226 31.553 32.900 1.00 88.81 152 LEU A N 1
ATOM 1162 C CA . LEU A 1 152 ? -27.909 31.061 33.310 1.00 88.81 152 LEU A CA 1
ATOM 1163 C C . LEU A 1 152 ? -26.922 31.028 32.136 1.00 88.81 152 LEU A C 1
ATOM 1165 O O . LEU A 1 152 ? -27.263 30.665 31.010 1.00 88.81 152 LEU A O 1
ATOM 1169 N N . ASP A 1 153 ? -25.659 31.351 32.420 1.00 89.75 153 ASP A N 1
ATOM 1170 C CA . ASP A 1 153 ? -24.592 31.326 31.421 1.00 89.75 153 ASP A CA 1
ATOM 1171 C C . ASP A 1 153 ? -24.292 29.897 30.942 1.00 89.75 153 ASP A C 1
ATOM 1173 O O . ASP A 1 153 ? -24.118 28.967 31.736 1.00 89.75 153 ASP A O 1
ATOM 1177 N N . SER A 1 154 ? -24.113 29.726 29.629 1.00 84.62 154 SER A N 1
ATOM 1178 C CA . SER A 1 154 ? -23.792 28.425 29.016 1.00 84.62 154 SER A CA 1
ATOM 1179 C C . SER A 1 154 ? -22.502 27.806 29.564 1.00 84.62 154 SER A C 1
ATOM 1181 O O . SER A 1 154 ? -22.406 26.589 29.723 1.00 84.62 154 SER A O 1
ATOM 1183 N N . ALA A 1 155 ? -21.518 28.638 29.920 1.00 86.50 155 ALA A N 1
ATOM 1184 C CA . ALA A 1 155 ? -20.277 28.197 30.552 1.00 86.50 155 ALA A CA 1
ATOM 1185 C C . ALA A 1 155 ? -20.500 27.625 31.964 1.00 86.50 155 ALA A C 1
ATOM 1187 O O . ALA A 1 155 ? -19.842 26.654 32.334 1.00 86.50 155 ALA A O 1
ATOM 1188 N N . LEU A 1 156 ? -21.438 28.191 32.732 1.00 89.00 156 LEU A N 1
ATOM 1189 C CA . LEU A 1 156 ? -21.797 27.704 34.066 1.00 89.00 156 LEU A CA 1
ATOM 1190 C C . LEU A 1 156 ? -22.531 26.359 33.971 1.00 89.00 156 LEU A C 1
ATOM 1192 O O . LEU A 1 156 ? -22.196 25.422 34.694 1.00 89.00 156 LEU A O 1
ATOM 1196 N N . ILE A 1 157 ? -23.469 26.238 33.026 1.00 88.31 157 ILE A N 1
ATOM 1197 C CA . ILE A 1 157 ? -24.185 24.984 32.739 1.00 88.31 157 ILE A CA 1
ATOM 1198 C C . ILE A 1 157 ? -23.198 23.884 32.325 1.00 88.31 157 ILE A C 1
ATOM 1200 O O . ILE A 1 157 ? -23.282 22.759 32.817 1.00 88.31 157 ILE A O 1
ATOM 1204 N N . ALA A 1 158 ? -22.227 24.208 31.466 1.00 88.19 158 ALA A N 1
ATOM 1205 C CA . ALA A 1 158 ? -21.193 23.270 31.036 1.00 88.19 158 ALA A CA 1
ATOM 1206 C C . ALA A 1 158 ? -20.261 22.839 32.180 1.00 88.19 158 ALA A C 1
ATOM 1208 O O . ALA A 1 158 ? -19.888 21.667 32.246 1.00 88.19 158 ALA A O 1
ATOM 1209 N N . ALA A 1 159 ? -19.896 23.760 33.079 1.00 89.81 159 ALA A N 1
ATOM 1210 C CA . ALA A 1 159 ? -19.062 23.460 34.241 1.00 89.81 159 ALA A CA 1
ATOM 1211 C C . ALA A 1 159 ? -19.767 22.493 35.205 1.00 89.81 159 ALA A C 1
ATOM 1213 O O . ALA A 1 159 ? -19.204 21.462 35.560 1.00 89.81 159 ALA A O 1
ATOM 1214 N N . ILE A 1 160 ? -21.036 22.756 35.533 1.00 89.50 160 ILE A N 1
ATOM 1215 C CA . ILE A 1 160 ? -21.834 21.879 36.404 1.00 89.50 160 ILE A CA 1
ATOM 1216 C C . ILE A 1 160 ? -22.047 20.510 35.740 1.00 89.50 160 ILE A C 1
ATOM 1218 O O . ILE A 1 160 ? -21.914 19.474 36.382 1.00 89.50 160 ILE A O 1
ATOM 1222 N N . LEU A 1 161 ? -22.289 20.460 34.430 1.00 88.94 161 LEU A N 1
ATOM 1223 C CA . LEU A 1 161 ? -22.396 19.185 33.713 1.00 88.94 161 LEU A CA 1
ATOM 1224 C C . LEU A 1 161 ? -21.067 18.400 33.671 1.00 88.94 161 LEU A C 1
ATOM 1226 O O . LEU A 1 161 ? -21.077 17.186 33.480 1.00 88.94 161 LEU A O 1
ATOM 1230 N N . ALA A 1 162 ? -19.918 19.069 33.805 1.00 88.44 162 ALA A N 1
ATOM 1231 C CA . ALA A 1 162 ? -18.615 18.412 33.859 1.00 88.44 162 ALA A CA 1
ATOM 1232 C C . ALA A 1 162 ? -18.304 17.822 35.245 1.00 88.44 162 ALA A C 1
ATOM 1234 O O . ALA A 1 162 ? -17.649 16.780 35.302 1.00 88.44 162 ALA A O 1
ATOM 1235 N N . ASP A 1 163 ? -18.789 18.457 36.316 1.00 90.75 163 ASP A N 1
ATOM 1236 C CA . ASP A 1 163 ? -18.579 18.031 37.708 1.00 90.75 163 ASP A CA 1
ATOM 1237 C C . ASP A 1 163 ? -19.573 16.953 38.178 1.00 90.75 163 ASP A C 1
ATOM 1239 O O . ASP A 1 163 ? -19.314 16.254 39.158 1.00 90.75 163 ASP A O 1
ATOM 1243 N N . HIS A 1 164 ? -20.696 16.779 37.475 1.00 85.62 164 HIS A N 1
ATOM 1244 C CA . HIS A 1 164 ? -21.741 15.818 37.827 1.00 85.62 164 HIS A CA 1
ATOM 1245 C C . HIS A 1 164 ? -21.838 14.674 36.805 1.00 85.62 164 HIS A C 1
ATOM 1247 O O . HIS A 1 164 ? -21.978 14.896 35.604 1.00 85.62 164 HIS A O 1
ATOM 1253 N N . GLU A 1 165 ? -21.818 13.422 37.280 1.00 82.00 165 GLU A N 1
ATOM 1254 C CA . GLU A 1 165 ? -21.925 12.231 36.417 1.00 82.00 165 GLU A CA 1
ATOM 1255 C C . GLU A 1 165 ? -23.337 12.028 35.831 1.00 82.00 165 GLU A C 1
ATOM 1257 O O . GLU A 1 165 ? -23.489 11.358 34.806 1.00 82.00 165 GLU A O 1
ATOM 1262 N N . ASN A 1 166 ? -24.370 12.615 36.451 1.00 87.94 166 ASN A N 1
ATOM 1263 C CA . ASN A 1 166 ? -25.774 12.474 36.063 1.00 87.94 166 ASN A CA 1
ATOM 1264 C C . ASN A 1 166 ? -26.432 13.833 35.755 1.00 87.94 166 ASN A C 1
ATOM 1266 O O . ASN A 1 166 ? -26.226 14.824 36.455 1.00 87.94 166 ASN A O 1
ATOM 1270 N N . VAL A 1 167 ? -27.275 13.865 34.719 1.00 84.88 167 VAL A N 1
ATOM 1271 C CA . VAL A 1 167 ? -27.923 15.092 34.219 1.00 84.88 167 VAL A CA 1
ATOM 1272 C C . VAL A 1 167 ? -28.983 15.610 35.190 1.00 84.88 167 VAL A C 1
ATOM 1274 O O . VAL A 1 167 ? -29.149 16.820 35.325 1.00 84.88 167 VAL A O 1
ATOM 1277 N N . GLU A 1 168 ? -29.684 14.715 35.887 1.00 86.12 168 GLU A N 1
ATOM 1278 C CA . GLU A 1 168 ? -30.727 15.103 36.846 1.00 86.12 168 GLU A CA 1
ATOM 1279 C C . GLU A 1 168 ? -30.135 15.795 38.083 1.00 86.12 168 GLU A C 1
ATOM 1281 O O . GLU A 1 168 ? -30.702 16.774 38.568 1.00 86.12 168 GLU A O 1
ATOM 1286 N N . ASP A 1 169 ? -28.952 15.366 38.531 1.00 88.69 169 ASP A N 1
ATOM 1287 C CA . ASP A 1 169 ? -28.247 16.002 39.649 1.00 88.69 169 ASP A CA 1
ATOM 1288 C C . ASP A 1 169 ? -27.762 17.404 39.253 1.00 88.69 169 ASP A C 1
ATOM 1290 O O . ASP A 1 169 ? -28.001 18.375 39.974 1.00 88.69 169 ASP A O 1
ATOM 1294 N N . ALA A 1 170 ? -27.171 17.534 38.058 1.00 88.81 170 ALA A N 1
ATOM 1295 C CA . ALA A 1 170 ? -26.784 18.827 37.491 1.00 88.81 170 ALA A CA 1
ATOM 1296 C C . ALA A 1 170 ? -27.991 19.774 37.356 1.00 88.81 170 ALA A C 1
ATOM 1298 O O . ALA A 1 170 ? -27.907 20.959 37.680 1.00 88.81 170 ALA A O 1
ATOM 1299 N N . ARG A 1 171 ? -29.145 19.249 36.925 1.00 89.44 171 ARG A N 1
ATOM 1300 C CA . ARG A 1 171 ? -30.396 20.004 36.791 1.00 89.44 171 ARG A CA 1
ATOM 1301 C C . ARG A 1 171 ? -30.931 20.493 38.137 1.00 89.44 171 ARG A C 1
ATOM 1303 O O . ARG A 1 171 ? -31.424 21.617 38.209 1.00 89.44 171 ARG A O 1
ATOM 1310 N N . GLY A 1 172 ? -30.820 19.682 39.188 1.00 90.69 172 GLY A N 1
ATOM 1311 C CA . GLY A 1 172 ? -31.197 20.072 40.547 1.00 90.69 172 GLY A CA 1
ATOM 1312 C C . GLY A 1 172 ? -30.367 21.248 41.064 1.00 90.69 172 GLY A C 1
ATOM 1313 O O . GLY A 1 172 ? -30.927 22.204 41.594 1.00 90.69 172 GLY A O 1
ATOM 1314 N N . VAL A 1 173 ? -29.049 21.221 40.839 1.00 90.38 173 VAL A N 1
ATOM 1315 C CA . VAL A 1 173 ? -28.145 22.319 41.226 1.00 90.38 173 VAL A CA 1
ATOM 1316 C C . VAL A 1 173 ? -28.434 23.586 40.420 1.00 90.38 173 VAL A C 1
ATOM 1318 O O . VAL A 1 173 ? -28.538 24.667 40.995 1.00 90.38 173 VAL A O 1
ATOM 1321 N N . LEU A 1 174 ? -28.635 23.464 39.106 1.00 90.31 174 LEU A N 1
ATOM 1322 C CA . LEU A 1 174 ? -28.989 24.598 38.243 1.00 90.31 174 LEU A CA 1
ATOM 1323 C C . LEU A 1 174 ? -30.331 25.233 38.638 1.00 90.31 174 LEU A C 1
ATOM 1325 O O . LEU A 1 174 ? -30.454 26.452 38.622 1.00 90.31 174 LEU A O 1
ATOM 1329 N N . SER A 1 175 ? -31.308 24.433 39.075 1.00 88.75 175 SER A N 1
ATOM 1330 C CA . SER A 1 175 ? -32.599 24.935 39.563 1.00 88.75 175 SER A CA 1
ATOM 1331 C C . SER A 1 175 ? -32.515 25.715 40.878 1.00 88.75 175 SER A C 1
ATOM 1333 O O . SER A 1 175 ? -33.470 26.410 41.206 1.00 88.75 175 SER A O 1
ATOM 1335 N N . LEU A 1 176 ? -31.435 25.574 41.651 1.00 89.25 176 LEU A N 1
ATOM 1336 C CA . LEU A 1 176 ? -31.197 26.384 42.852 1.00 89.25 176 LEU A CA 1
ATOM 1337 C C . LEU A 1 176 ? -30.495 27.711 42.532 1.00 89.25 176 LEU A C 1
ATOM 1339 O O . LEU A 1 176 ? -30.477 28.605 43.375 1.00 89.25 176 LEU A O 1
ATOM 1343 N N . LEU A 1 177 ? -29.868 27.800 41.355 1.00 83.00 177 LEU A N 1
ATOM 1344 C CA . LEU A 1 177 ? -29.100 28.957 40.889 1.00 83.00 177 LEU A CA 1
ATOM 1345 C C . LEU A 1 177 ? -29.912 29.883 39.972 1.00 83.00 177 LEU A C 1
ATOM 1347 O O . LEU A 1 177 ? -29.537 31.046 39.827 1.00 83.00 177 LEU A O 1
ATOM 1351 N N . SER A 1 178 ? -30.972 29.357 39.350 1.00 79.56 178 SER A N 1
ATOM 1352 C CA . SER A 1 178 ? -31.973 30.103 38.576 1.00 79.56 178 SER A CA 1
ATOM 1353 C C . SER A 1 178 ? -33.026 30.739 39.474 1.00 79.56 178 SER A C 1
ATOM 1355 O O . SER A 1 178 ? -33.557 31.782 39.038 1.00 79.56 178 SER A O 1
#

Organism: NCBI:txid209136

Foldseek 3Di:
DDADWPVVDDAQFWFWWAAPVCPVVPDTDIAGFPAWPDDGGDPQATWTAGPVRTIGGTDGTDPPVPPDDDPPPDPDDPDDDDDDDDDDDDDPDDPPPPPPPPPPPPPDPDDPPDPVVVPPPPPPPVPPDDPPPDPPPLVVLLVVLCVVQVPDDSVLLSVLPVVDPDSVVSSVVSVVVD

InterPro domains:
  IPR019240 Protein of unknown function DUF2196 [PF09962] (4-60)
  IPR019240 Protein of unknown function DUF2196 [PTHR40069] (3-127)
  IPR019240 Protein of unknown function DUF2196 [TIGR03833] (5-60)

Radius of gyration: 36.51 Å; chains: 1; bounding box: 52×75×94 Å

pLDDT: mean 75.68, std 18.27, range [42.56, 97.19]

Secondary structure (DSSP, 8-state):
-PPPPGGG--TT-EEEEEETGGGTTT--EEEEEEEE---S--TT--EEEETTS-EEEEEEE-------SSSS--------------------------------------S---TTTT-----------------TTHHHHHHHHHHH-TTS-HHHHHHHHHH-SSHHHHHHHHHHH-

Sequence (178 aa):
MAVPKMSQLRPGVGVNMILKADQRSGKLTTGQISEILTRGDHPRGIKVRLSNGQVGRVQSLSASSDQQAITQIMPYVQASSDENYEQSPSHPGGRKFTLQEDYRQDPTPHESTSLADYIRAPSSSKRKHPSSSSTPVKDTTQAILEKNFPDLDSALIAAILADHENVEDARGVLSLLS